Protein AF-A0A1Q3ERK2-F1 (afdb_monomer_lite)

Radius of gyration: 31.8 Å; chains: 1; bounding box: 51×89×78 Å

Organism: Lentinula edodes (NCBI:txid5353)

pLDDT: mean 73.96, std 20.38, range [40.69, 96.75]

Secondary structure (DSSP, 8-state):
--STTHIIIIIIHHTEEEES--TTS-SS-GGG---HHHHHHHHHHHHHTSSEEEEPPHHHHHHHHHHHHHHHHTT-----PPPPPTT--------------------PPP-----------------------------------------------------

Structure (mmCIF, N/CA/C/O backbone):
data_AF-A0A1Q3ERK2-F1
#
_entry.id   AF-A0A1Q3ERK2-F1
#
loop_
_atom_site.group_PDB
_atom_site.id
_atom_site.type_symbol
_atom_site.label_atom_id
_atom_site.label_alt_id
_atom_site.label_comp_id
_atom_site.label_asym_id
_atom_site.label_entity_id
_atom_site.label_seq_id
_atom_site.pdbx_PDB_ins_code
_atom_site.Cartn_x
_atom_site.Cartn_y
_atom_site.Cartn_z
_atom_site.occupancy
_atom_site.B_iso_or_equiv
_atom_site.auth_seq_id
_atom_site.auth_comp_id
_atom_site.auth_asym_id
_atom_site.auth_atom_id
_atom_site.pdbx_PDB_model_num
ATOM 1 N N . MET A 1 1 ? 2.366 10.701 -3.097 1.00 80.00 1 MET A N 1
ATOM 2 C CA . MET A 1 1 ? 2.016 9.745 -2.020 1.00 80.00 1 MET A CA 1
ATOM 3 C C . MET A 1 1 ? 3.263 9.415 -1.205 1.00 80.00 1 MET A C 1
ATOM 5 O O . MET A 1 1 ? 4.352 9.482 -1.758 1.00 80.00 1 MET A O 1
ATOM 9 N N . ASN A 1 2 ? 3.150 9.122 0.095 1.00 86.69 2 ASN A N 1
ATOM 10 C CA . ASN A 1 2 ? 4.306 8.712 0.907 1.00 86.69 2 ASN A CA 1
ATOM 11 C C . ASN A 1 2 ? 4.436 7.184 0.876 1.00 86.69 2 ASN A C 1
ATOM 13 O O . ASN A 1 2 ? 3.945 6.521 1.785 1.00 86.69 2 ASN A O 1
ATOM 17 N N . TYR A 1 3 ? 5.054 6.656 -0.183 1.00 90.31 3 TYR A N 1
ATOM 18 C CA . TYR A 1 3 ? 5.231 5.212 -0.379 1.00 90.31 3 TYR A CA 1
ATOM 19 C C . TYR A 1 3 ? 6.079 4.550 0.719 1.00 90.31 3 TYR A C 1
ATOM 21 O O . TYR A 1 3 ? 5.613 3.572 1.297 1.00 90.31 3 TYR A O 1
ATOM 29 N N . PRO A 1 4 ? 7.238 5.105 1.135 1.00 89.38 4 PRO A N 1
ATOM 30 C CA . PRO A 1 4 ? 8.066 4.436 2.140 1.00 89.38 4 PRO A CA 1
ATOM 31 C C . PRO A 1 4 ? 7.409 4.326 3.519 1.00 89.38 4 PRO A C 1
ATOM 33 O O . PRO A 1 4 ? 7.684 3.401 4.266 1.00 89.38 4 PRO A O 1
ATOM 36 N N . ASN A 1 5 ? 6.521 5.265 3.863 1.00 91.56 5 ASN A N 1
ATOM 37 C CA . ASN A 1 5 ? 5.758 5.218 5.113 1.00 91.56 5 ASN A CA 1
ATOM 38 C C . ASN A 1 5 ? 4.292 4.843 4.876 1.00 91.56 5 ASN A C 1
ATOM 40 O O . ASN A 1 5 ? 3.408 5.310 5.599 1.00 91.56 5 ASN A O 1
ATOM 44 N N . PHE A 1 6 ? 4.010 4.070 3.828 1.00 92.00 6 PHE A N 1
ATOM 45 C CA . PHE A 1 6 ? 2.646 3.720 3.462 1.00 92.00 6 PHE A CA 1
ATOM 46 C C . PHE A 1 6 ? 1.916 3.015 4.614 1.00 92.00 6 PHE A C 1
ATOM 48 O O . PHE A 1 6 ? 0.840 3.455 5.028 1.00 92.00 6 PHE A O 1
ATOM 55 N N . ARG A 1 7 ? 2.550 1.989 5.199 1.00 91.81 7 ARG A N 1
ATOM 56 C CA . ARG A 1 7 ? 1.962 1.173 6.273 1.00 91.81 7 ARG A CA 1
ATOM 57 C C . ARG A 1 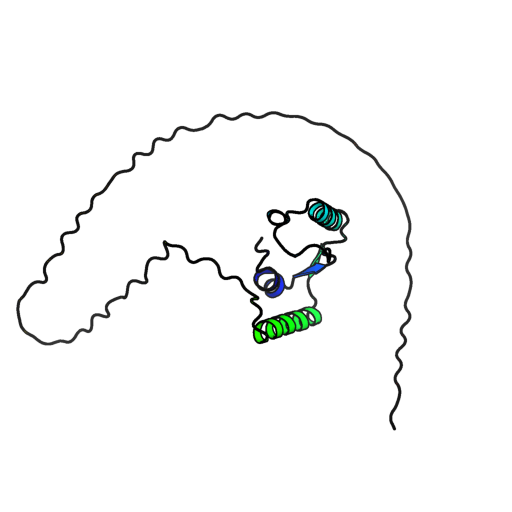7 ? 1.552 2.014 7.490 1.00 91.81 7 ARG A C 1
ATOM 59 O O . ARG A 1 7 ? 0.490 1.792 8.061 1.00 91.81 7 ARG A O 1
ATOM 66 N N . THR A 1 8 ? 2.331 3.024 7.861 1.00 91.94 8 THR A N 1
ATOM 67 C CA . THR A 1 8 ? 2.074 3.832 9.067 1.00 91.94 8 THR A CA 1
ATOM 68 C C . THR A 1 8 ? 1.240 5.072 8.792 1.00 91.94 8 THR A C 1
ATOM 70 O O . THR A 1 8 ? 0.262 5.336 9.487 1.00 91.94 8 THR A O 1
ATOM 73 N N . LYS A 1 9 ? 1.572 5.847 7.755 1.00 91.94 9 LYS A N 1
ATOM 74 C CA . LYS A 1 9 ? 0.892 7.126 7.496 1.00 91.94 9 LYS A CA 1
ATOM 75 C C . LYS A 1 9 ? -0.403 6.986 6.720 1.00 91.94 9 LYS A C 1
ATOM 77 O O . LYS A 1 9 ? -1.199 7.927 6.738 1.00 91.94 9 LYS A O 1
ATOM 82 N N . ILE A 1 10 ? -0.596 5.862 6.034 1.00 93.12 10 ILE A N 1
ATOM 83 C CA . ILE A 1 10 ? -1.768 5.626 5.195 1.00 93.12 10 ILE A CA 1
ATOM 84 C C . ILE A 1 10 ? -2.562 4.440 5.737 1.00 93.12 10 ILE A C 1
ATOM 86 O O . ILE A 1 10 ? -3.676 4.654 6.212 1.00 93.12 10 ILE A O 1
ATOM 90 N N . SER A 1 11 ? -1.989 3.234 5.778 1.00 94.06 11 SER A N 1
ATOM 91 C CA . SER A 1 11 ? -2.735 2.047 6.217 1.00 94.06 11 SER A CA 1
ATOM 92 C C . SER A 1 11 ? -3.168 2.112 7.675 1.00 94.06 11 SER A C 1
ATOM 94 O O . SER A 1 11 ? -4.351 1.946 7.946 1.00 94.06 11 SER A O 1
ATOM 96 N N . ALA A 1 12 ? -2.273 2.427 8.616 1.00 93.25 12 ALA A N 1
ATOM 97 C CA . ALA A 1 12 ? -2.653 2.502 10.028 1.00 93.25 12 ALA A CA 1
ATOM 98 C C . ALA A 1 12 ? -3.647 3.645 10.302 1.00 93.25 12 ALA A C 1
ATOM 100 O O . ALA A 1 12 ? -4.590 3.489 11.073 1.00 93.25 12 ALA A O 1
ATOM 101 N N . LYS A 1 13 ? -3.468 4.796 9.640 1.00 93.81 13 LYS A N 1
ATOM 102 C CA . LYS A 1 13 ? -4.306 5.980 9.869 1.00 93.81 13 LYS A CA 1
ATOM 103 C C . LYS A 1 13 ? -5.712 5.840 9.285 1.00 93.81 13 LYS A C 1
ATOM 105 O O . LYS A 1 13 ? -6.681 6.202 9.947 1.00 93.81 13 LYS A O 1
ATOM 110 N N . TYR A 1 14 ? -5.815 5.366 8.047 1.00 94.81 14 TYR A N 1
ATOM 111 C CA . TYR A 1 14 ? -7.083 5.308 7.314 1.00 94.81 14 TYR A CA 1
ATOM 112 C C . TYR A 1 14 ? -7.684 3.905 7.262 1.00 94.81 14 TYR A C 1
ATOM 114 O O . TYR A 1 14 ? -8.783 3.748 6.745 1.00 94.81 14 TYR A O 1
ATOM 122 N N . LYS A 1 15 ? -6.998 2.899 7.821 1.00 95.75 15 LYS A N 1
ATOM 123 C CA . LYS A 1 15 ? -7.415 1.490 7.804 1.00 95.75 15 LYS A CA 1
ATOM 124 C C . LYS A 1 15 ? -7.632 0.990 6.379 1.00 95.75 15 LYS A C 1
ATOM 126 O O . LYS A 1 15 ? -8.625 0.336 6.093 1.00 95.75 15 LYS A O 1
ATOM 131 N N . VAL A 1 16 ? -6.715 1.334 5.479 1.00 95.25 16 VAL A N 1
ATOM 132 C CA . VAL A 1 16 ? -6.770 0.942 4.063 1.00 95.25 16 VAL A CA 1
ATOM 133 C C . VAL A 1 16 ? -5.581 0.071 3.690 1.00 95.25 16 VAL A C 1
ATOM 135 O O . VAL A 1 16 ? -4.454 0.297 4.142 1.00 95.25 16 VAL A O 1
ATOM 138 N N . LYS A 1 17 ? -5.822 -0.911 2.829 1.00 94.38 17 LYS A N 1
ATOM 139 C CA . LYS A 1 17 ? -4.807 -1.757 2.204 1.00 94.38 17 LYS A CA 1
ATOM 140 C C . LYS A 1 17 ? -4.976 -1.739 0.692 1.00 94.38 17 LYS A C 1
ATOM 142 O O . LYS A 1 17 ? -6.046 -1.408 0.187 1.00 94.38 17 LYS A O 1
ATOM 147 N N . ILE A 1 18 ? -3.907 -2.100 -0.003 1.00 94.94 18 ILE A N 1
ATOM 148 C CA . ILE A 1 18 ? -3.972 -2.414 -1.424 1.00 94.94 18 ILE A CA 1
ATOM 149 C C . ILE A 1 18 ? -4.078 -3.932 -1.524 1.00 94.94 18 ILE A C 1
ATOM 151 O O . ILE A 1 18 ? -3.241 -4.639 -0.962 1.00 94.94 18 ILE A O 1
ATOM 155 N N . ILE A 1 19 ? -5.131 -4.416 -2.169 1.00 94.75 19 ILE A N 1
ATOM 156 C CA . ILE A 1 19 ? -5.317 -5.832 -2.493 1.00 94.75 19 ILE A CA 1
ATOM 157 C C . ILE A 1 19 ? -4.815 -6.048 -3.919 1.00 94.75 19 ILE A C 1
ATOM 159 O O . ILE A 1 19 ? -4.915 -5.132 -4.729 1.00 94.75 19 ILE A O 1
ATOM 163 N N . GLY A 1 20 ? -4.234 -7.220 -4.192 1.00 94.25 20 GLY A N 1
ATOM 164 C CA . GLY A 1 20 ? -3.773 -7.606 -5.531 1.00 94.25 20 GLY A CA 1
ATOM 165 C C . GLY A 1 20 ? -2.577 -6.808 -6.050 1.00 94.25 20 GLY A C 1
ATOM 166 O O . GLY A 1 20 ? -2.377 -6.687 -7.254 1.00 94.25 20 GLY A O 1
ATOM 167 N N . TRP A 1 21 ? -1.764 -6.259 -5.144 1.00 93.25 21 TRP A N 1
ATOM 168 C CA . TRP A 1 21 ? -0.479 -5.685 -5.528 1.00 93.25 21 TRP A CA 1
ATOM 169 C C . TRP A 1 21 ? 0.471 -6.797 -6.021 1.00 93.25 21 TRP A C 1
ATOM 171 O O . TRP A 1 21 ? 0.602 -7.807 -5.322 1.00 93.25 21 TRP A O 1
ATOM 181 N N . PRO A 1 22 ? 1.154 -6.636 -7.172 1.00 93.31 22 PRO A N 1
ATOM 182 C CA . PRO A 1 22 ? 2.060 -7.655 -7.703 1.00 93.31 22 PRO A CA 1
ATOM 183 C C . PRO A 1 22 ? 3.189 -8.006 -6.724 1.00 93.31 22 PRO A C 1
ATOM 185 O O . PRO A 1 22 ? 3.860 -7.119 -6.198 1.00 93.31 22 PRO A O 1
ATOM 188 N N . ILE A 1 23 ? 3.436 -9.300 -6.507 1.00 90.50 23 ILE A N 1
ATOM 189 C CA . ILE A 1 23 ? 4.418 -9.792 -5.521 1.00 90.50 23 ILE A CA 1
ATOM 190 C C . ILE A 1 23 ? 5.855 -9.418 -5.928 1.00 90.50 23 ILE A C 1
ATOM 192 O O . ILE A 1 23 ? 6.688 -9.105 -5.077 1.00 90.50 23 ILE A O 1
ATOM 196 N N . ASP A 1 24 ? 6.126 -9.373 -7.234 1.00 89.75 24 ASP A N 1
ATOM 197 C CA . ASP A 1 24 ? 7.457 -9.096 -7.795 1.00 89.75 24 ASP A CA 1
ATOM 198 C C . ASP A 1 24 ? 7.847 -7.608 -7.771 1.00 89.75 24 ASP A C 1
ATOM 200 O O . ASP A 1 24 ? 8.995 -7.238 -8.082 1.00 89.75 24 ASP A O 1
ATOM 204 N N . VAL A 1 25 ? 6.891 -6.741 -7.416 1.00 90.38 25 VAL A N 1
ATOM 205 C CA . VAL A 1 25 ? 7.042 -5.287 -7.418 1.00 90.38 25 VAL A CA 1
ATOM 206 C C . VAL A 1 25 ? 7.027 -4.775 -5.980 1.00 90.38 25 VAL A C 1
ATOM 208 O O . VAL A 1 25 ? 6.005 -4.867 -5.299 1.00 90.38 25 VAL A O 1
ATOM 211 N N . PRO A 1 26 ? 8.126 -4.184 -5.482 1.00 90.94 26 PRO A N 1
ATOM 212 C CA . PRO A 1 26 ? 8.119 -3.596 -4.153 1.00 90.94 26 PRO A CA 1
ATOM 213 C C . PRO A 1 26 ? 7.135 -2.420 -4.100 1.00 90.94 26 PRO A C 1
ATOM 215 O O . PRO A 1 26 ? 6.957 -1.696 -5.080 1.00 90.94 26 PRO A O 1
ATOM 218 N N . LEU A 1 27 ? 6.511 -2.196 -2.941 1.00 90.31 27 LEU A N 1
ATOM 219 C CA . LEU A 1 27 ? 5.587 -1.078 -2.737 1.00 90.31 27 LEU A CA 1
ATOM 220 C C . LEU A 1 27 ? 6.357 0.249 -2.610 1.00 90.31 27 LEU A C 1
ATOM 222 O O . LEU A 1 27 ? 6.557 0.787 -1.520 1.00 90.31 27 LEU A O 1
ATOM 226 N N . VAL A 1 28 ? 6.821 0.759 -3.746 1.00 91.56 28 VAL A N 1
ATOM 227 C CA . VAL A 1 28 ? 7.591 2.000 -3.881 1.00 91.56 28 VAL A CA 1
ATOM 228 C C . VAL A 1 28 ? 6.893 2.962 -4.836 1.00 91.56 28 VAL A C 1
ATOM 230 O O . VAL A 1 28 ? 5.862 2.648 -5.428 1.00 91.56 28 VAL A O 1
ATOM 233 N N . SER A 1 29 ? 7.434 4.174 -4.961 1.00 90.38 29 SER A N 1
ATOM 234 C CA . SER A 1 29 ? 6.946 5.114 -5.965 1.00 90.38 29 SER A CA 1
ATOM 235 C C . SER A 1 29 ? 7.143 4.519 -7.360 1.00 90.38 29 SER A C 1
ATOM 237 O O . SER A 1 29 ? 8.248 4.052 -7.629 1.00 90.38 29 SER A O 1
ATOM 239 N N . PRO A 1 30 ? 6.162 4.607 -8.278 1.00 89.50 30 PRO A N 1
ATOM 240 C CA . PRO A 1 30 ? 6.346 4.167 -9.663 1.00 89.50 30 PRO A CA 1
ATOM 241 C C . PRO A 1 30 ? 7.566 4.800 -10.342 1.00 89.50 30 PRO A C 1
ATOM 243 O O . PRO A 1 30 ? 8.219 4.170 -11.159 1.00 89.50 30 PRO A O 1
ATOM 246 N N . ARG A 1 31 ? 7.934 6.023 -9.935 1.00 90.25 31 ARG A N 1
ATOM 247 C CA . ARG A 1 31 ? 9.150 6.709 -10.397 1.00 90.25 31 ARG A CA 1
ATOM 248 C C . ARG A 1 31 ? 10.451 5.995 -10.006 1.00 90.25 31 ARG A C 1
ATOM 250 O O . ARG A 1 31 ? 11.448 6.144 -10.702 1.00 90.25 31 ARG A O 1
ATOM 257 N N . ASP A 1 32 ? 10.454 5.291 -8.879 1.00 90.75 32 ASP A N 1
ATOM 258 C CA . ASP A 1 32 ? 11.638 4.608 -8.348 1.00 90.75 32 ASP A CA 1
ATOM 259 C C . ASP A 1 32 ? 11.766 3.178 -8.913 1.00 90.75 32 ASP A C 1
ATOM 261 O O . ASP A 1 32 ? 12.770 2.507 -8.675 1.00 90.75 32 ASP A O 1
ATOM 265 N N . ILE A 1 33 ? 10.762 2.704 -9.664 1.00 91.75 33 ILE A N 1
ATOM 266 C CA . ILE A 1 33 ? 10.796 1.421 -10.370 1.00 91.75 33 ILE A CA 1
ATOM 267 C C . ILE A 1 33 ? 11.597 1.615 -11.660 1.00 91.75 33 ILE A C 1
ATOM 269 O O . ILE A 1 33 ? 11.178 2.327 -12.566 1.00 91.75 33 ILE A O 1
ATOM 273 N N . THR A 1 34 ? 12.769 0.988 -11.738 1.00 92.62 34 THR A N 1
ATOM 274 C CA . THR A 1 34 ? 13.667 1.097 -12.900 1.00 92.62 34 THR A CA 1
ATOM 275 C C . THR A 1 34 ? 13.369 0.084 -14.001 1.00 92.62 34 THR A C 1
ATOM 277 O O . THR A 1 34 ? 13.804 0.272 -15.131 1.00 92.62 34 THR A O 1
ATOM 280 N N . ASP A 1 35 ? 12.695 -1.016 -13.662 1.00 94.31 35 ASP A N 1
ATOM 281 C CA . ASP A 1 35 ? 12.374 -2.095 -14.595 1.00 94.31 35 ASP A CA 1
ATOM 282 C C . ASP A 1 35 ? 11.036 -1.792 -15.289 1.00 94.31 35 ASP A C 1
ATOM 284 O O . ASP A 1 35 ? 10.010 -1.746 -14.600 1.00 94.31 35 ASP A O 1
ATOM 288 N N . PRO A 1 36 ? 11.025 -1.571 -16.617 1.00 92.81 36 PRO A N 1
ATOM 289 C CA . PRO A 1 36 ? 9.805 -1.229 -17.342 1.00 92.81 36 PRO A CA 1
ATOM 290 C C . PRO A 1 36 ? 8.767 -2.352 -17.271 1.00 92.81 36 PRO A C 1
ATOM 292 O O . PRO A 1 36 ? 7.596 -2.078 -17.042 1.00 92.81 36 PRO A O 1
ATOM 295 N N . SER A 1 37 ? 9.199 -3.614 -17.321 1.00 94.06 37 SER A N 1
ATOM 296 C CA . SER A 1 37 ? 8.304 -4.778 -17.272 1.00 94.06 37 SER A CA 1
ATOM 297 C C . SER A 1 37 ? 7.495 -4.812 -15.973 1.00 94.06 37 SER A C 1
ATOM 299 O O . SER A 1 37 ? 6.314 -5.133 -15.963 1.00 94.06 37 SER A O 1
ATOM 301 N N . LYS A 1 38 ? 8.121 -4.426 -14.855 1.00 93.69 38 LYS A N 1
ATOM 302 C CA . LYS A 1 38 ? 7.451 -4.327 -13.550 1.00 93.69 38 LYS A CA 1
ATOM 303 C C . LYS A 1 38 ? 6.450 -3.184 -13.492 1.00 93.69 38 LYS A C 1
ATOM 305 O O . LYS A 1 38 ? 5.459 -3.279 -12.768 1.00 93.69 38 LYS A O 1
ATOM 310 N N . LEU A 1 39 ? 6.740 -2.095 -14.197 1.00 94.06 39 LEU A N 1
ATOM 311 C CA . LEU A 1 39 ? 5.852 -0.946 -14.286 1.00 94.06 39 LEU A CA 1
ATOM 312 C C . LEU A 1 39 ? 4.611 -1.302 -15.106 1.00 94.06 39 LEU A C 1
ATOM 314 O O . LEU A 1 39 ? 3.512 -0.992 -14.655 1.00 94.06 39 LEU A O 1
ATOM 318 N N . ASP A 1 40 ? 4.782 -2.023 -16.214 1.00 94.62 40 ASP A N 1
ATOM 319 C CA . ASP A 1 40 ? 3.682 -2.522 -17.044 1.00 94.62 40 ASP A CA 1
ATOM 320 C C . ASP A 1 40 ? 2.801 -3.499 -16.257 1.00 94.62 40 ASP A C 1
ATOM 322 O O . ASP A 1 40 ? 1.602 -3.270 -16.135 1.00 94.62 40 ASP A O 1
ATOM 326 N N . THR A 1 41 ? 3.382 -4.497 -15.577 1.00 94.94 41 THR A N 1
ATOM 327 C CA . THR A 1 41 ? 2.612 -5.412 -14.712 1.00 94.94 41 THR A CA 1
ATOM 328 C C . THR A 1 41 ? 1.840 -4.666 -13.626 1.00 94.94 41 THR A C 1
ATOM 330 O O . THR A 1 41 ? 0.698 -5.005 -13.310 1.00 94.94 41 THR A O 1
ATOM 333 N N . LEU A 1 42 ? 2.456 -3.647 -13.019 1.00 94.44 42 LEU A N 1
ATOM 334 C CA . LEU A 1 42 ? 1.783 -2.827 -12.022 1.00 94.44 42 LEU A CA 1
ATOM 335 C C . LEU A 1 42 ? 0.629 -2.040 -12.651 1.00 94.44 42 LEU A C 1
ATOM 337 O O . LEU A 1 42 ? -0.457 -1.994 -12.075 1.00 94.44 42 LEU A O 1
ATOM 341 N N . TYR A 1 43 ? 0.856 -1.431 -13.812 1.00 94.44 43 TYR A N 1
ATOM 342 C CA . TYR A 1 43 ? -0.155 -0.689 -14.552 1.00 94.44 43 TYR A CA 1
ATOM 343 C C . TYR A 1 43 ? -1.338 -1.584 -14.928 1.00 94.44 43 TYR A C 1
ATOM 345 O O . TYR A 1 43 ? -2.476 -1.239 -14.612 1.00 94.44 43 TYR A O 1
ATOM 353 N N . ASP A 1 44 ? -1.075 -2.756 -15.497 1.00 95.38 44 ASP A N 1
ATOM 354 C CA . ASP A 1 44 ? -2.089 -3.730 -15.891 1.00 95.38 44 ASP A CA 1
ATOM 355 C C . ASP A 1 44 ? -2.884 -4.233 -14.687 1.00 95.38 44 ASP A C 1
ATOM 357 O O . ASP A 1 44 ? -4.108 -4.365 -14.762 1.00 95.38 44 ASP A O 1
ATOM 361 N N . ALA A 1 45 ? -2.235 -4.439 -13.537 1.00 95.19 45 ALA A N 1
ATOM 362 C CA . ALA A 1 45 ? -2.925 -4.810 -12.307 1.00 95.19 45 ALA A CA 1
ATOM 363 C C . ALA A 1 45 ? -3.929 -3.727 -11.874 1.00 95.19 45 ALA A C 1
ATOM 365 O O . ALA A 1 45 ? -5.070 -4.044 -11.543 1.00 95.19 45 ALA A O 1
ATOM 366 N N . TRP A 1 46 ? -3.550 -2.446 -11.925 1.00 95.00 46 TRP A N 1
ATOM 367 C CA . TRP A 1 46 ? -4.473 -1.343 -11.626 1.00 95.00 46 TRP A CA 1
ATOM 368 C C . TRP A 1 46 ? -5.549 -1.170 -12.700 1.00 95.00 46 TRP A C 1
ATOM 370 O O . TRP A 1 46 ? -6.700 -0.884 -12.375 1.00 95.00 46 TRP A O 1
ATOM 380 N N . ARG A 1 47 ? -5.196 -1.345 -13.977 1.00 96.75 47 ARG A N 1
ATOM 381 C CA . ARG A 1 47 ? -6.103 -1.149 -15.112 1.00 96.75 47 ARG A CA 1
ATOM 382 C C . ARG A 1 47 ? -7.177 -2.229 -15.191 1.00 96.75 47 ARG A C 1
ATOM 384 O O . ARG A 1 47 ? -8.324 -1.900 -15.491 1.00 96.75 47 ARG A O 1
ATOM 391 N N . SER A 1 48 ? -6.801 -3.477 -14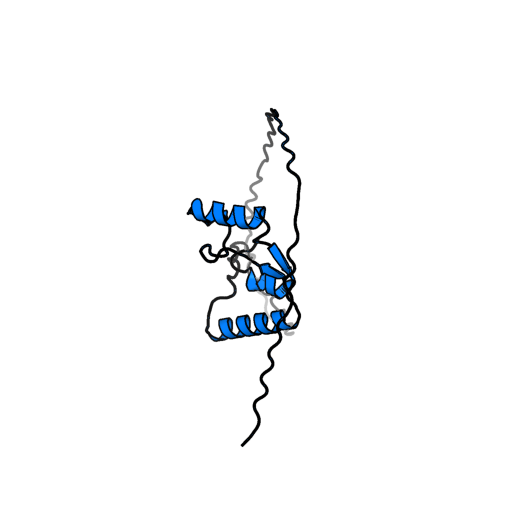.917 1.00 96.25 48 SER A N 1
ATOM 392 C CA . SER A 1 48 ? -7.697 -4.639 -14.856 1.00 96.25 48 SER A CA 1
ATOM 393 C C . SER A 1 48 ? -8.558 -4.673 -13.593 1.00 96.25 48 SER A C 1
ATOM 395 O O . SER A 1 48 ? -9.507 -5.445 -13.526 1.00 96.25 48 SER A O 1
ATOM 397 N N . GLY A 1 49 ? -8.233 -3.861 -12.581 1.00 95.12 49 GLY A N 1
ATOM 398 C CA . GLY A 1 49 ? -8.887 -3.907 -11.273 1.00 95.12 49 GLY A CA 1
ATOM 399 C C . GLY A 1 49 ? -8.396 -5.044 -10.373 1.00 95.12 49 GLY A C 1
ATOM 400 O O . GLY A 1 49 ? -8.904 -5.193 -9.265 1.00 95.12 49 GLY A O 1
ATOM 401 N N . SER A 1 50 ? -7.382 -5.805 -10.801 1.00 94.94 50 SER A N 1
ATOM 402 C CA . SER A 1 50 ? -6.715 -6.801 -9.954 1.00 94.94 50 SER A CA 1
ATOM 403 C C . SER A 1 50 ? -6.097 -6.143 -8.719 1.00 94.94 50 SER A C 1
ATOM 405 O O . SER A 1 50 ? -6.221 -6.661 -7.612 1.00 94.94 50 SER A O 1
ATOM 407 N N . ALA A 1 51 ? -5.482 -4.968 -8.898 1.00 96.00 51 ALA A N 1
ATOM 408 C CA . ALA A 1 51 ? -4.994 -4.120 -7.822 1.00 96.00 51 ALA A CA 1
ATOM 409 C C . ALA A 1 51 ? -6.019 -3.033 -7.482 1.00 96.00 51 ALA A C 1
ATOM 411 O O . ALA A 1 51 ? -6.383 -2.217 -8.330 1.00 96.00 51 ALA A O 1
ATOM 412 N N . TYR A 1 52 ? -6.457 -2.983 -6.225 1.00 95.19 52 TYR A N 1
ATOM 413 C CA . TYR A 1 52 ? -7.428 -1.987 -5.776 1.00 95.19 52 TYR A CA 1
ATOM 414 C C . TYR A 1 52 ? -7.277 -1.630 -4.298 1.00 95.19 52 TYR A C 1
ATOM 416 O O . TYR A 1 52 ? -6.684 -2.349 -3.489 1.00 95.19 52 TYR A O 1
ATOM 424 N N . TRP A 1 53 ? -7.833 -0.475 -3.938 1.00 94.94 53 TRP A N 1
ATOM 425 C CA . TRP A 1 53 ? -7.904 -0.017 -2.556 1.00 94.94 53 TRP A CA 1
ATOM 426 C C . TRP A 1 53 ? -9.080 -0.664 -1.844 1.00 94.94 53 TRP A C 1
ATOM 428 O O . TRP A 1 53 ? -10.213 -0.583 -2.309 1.00 94.94 53 TRP A O 1
ATOM 438 N N . SER A 1 54 ? -8.819 -1.240 -0.676 1.00 95.94 54 SER A N 1
ATOM 439 C CA . SER A 1 54 ? -9.856 -1.806 0.178 1.00 95.94 54 SER A CA 1
ATOM 440 C C . SER A 1 54 ? -9.681 -1.358 1.622 1.00 95.94 54 SER A C 1
ATOM 442 O O . SER A 1 54 ? -8.563 -1.172 2.117 1.00 95.94 54 SER A O 1
ATOM 444 N N . THR A 1 55 ? -10.798 -1.161 2.309 1.00 96.25 55 THR A N 1
ATOM 445 C CA . THR A 1 55 ? -10.813 -0.892 3.745 1.00 96.25 55 THR A CA 1
ATOM 446 C C . THR A 1 55 ? -10.585 -2.185 4.514 1.00 96.25 55 THR A C 1
ATOM 448 O O . THR A 1 55 ? -11.198 -3.205 4.220 1.00 96.25 55 THR A O 1
ATOM 451 N N . MET A 1 56 ? -9.723 -2.138 5.522 1.00 96.12 56 MET A N 1
ATOM 452 C CA . MET A 1 56 ? -9.505 -3.245 6.445 1.00 96.12 56 MET A CA 1
ATOM 453 C C . MET A 1 56 ? -10.710 -3.402 7.372 1.00 96.12 56 MET A C 1
ATOM 455 O O . MET A 1 56 ? -11.175 -2.417 7.958 1.00 96.12 56 MET A O 1
ATOM 459 N N . ASP A 1 57 ? -11.149 -4.641 7.584 1.00 96.06 57 ASP A N 1
ATOM 460 C CA . ASP A 1 57 ? -12.087 -4.938 8.667 1.00 96.06 57 ASP A CA 1
ATOM 461 C C . ASP A 1 57 ? -11.420 -4.743 10.048 1.00 96.06 57 ASP A C 1
ATOM 463 O O . ASP A 1 57 ? -10.196 -4.681 10.189 1.00 96.06 57 ASP A O 1
ATOM 467 N N . LYS A 1 58 ? -12.222 -4.644 11.113 1.00 95.94 58 LYS A N 1
ATOM 468 C CA . LYS A 1 58 ? -11.756 -4.542 12.500 1.00 95.94 58 LYS A CA 1
ATOM 469 C C . LYS A 1 58 ? -10.808 -5.679 12.877 1.00 95.94 58 LYS A C 1
ATOM 471 O O . LYS A 1 58 ? -9.841 -5.421 13.597 1.00 95.94 58 LYS A O 1
ATOM 476 N N . GLN A 1 59 ? -11.077 -6.914 12.446 1.00 95.75 59 GLN A N 1
ATOM 477 C CA . GLN A 1 59 ? -10.207 -8.050 12.757 1.00 95.75 59 GLN A CA 1
ATOM 478 C C . GLN A 1 59 ? -8.868 -7.946 12.022 1.00 95.75 59 GLN A C 1
ATOM 480 O O . GLN A 1 59 ? -7.806 -8.075 12.635 1.00 95.75 59 GLN A O 1
ATOM 485 N N . GLU A 1 60 ? -8.915 -7.631 10.730 1.00 94.88 60 GLU A N 1
ATOM 486 C CA . GLU A 1 60 ? -7.724 -7.437 9.903 1.00 94.88 60 GLU A CA 1
ATOM 487 C C . GLU A 1 60 ? -6.860 -6.289 10.417 1.00 94.88 60 GLU A C 1
ATOM 489 O O . GLU A 1 60 ? -5.643 -6.418 10.521 1.00 94.88 60 GLU A O 1
ATOM 494 N N . TYR A 1 61 ? -7.490 -5.184 10.814 1.00 96.06 61 TYR A N 1
ATOM 495 C CA . TYR A 1 61 ? -6.799 -4.034 11.372 1.00 96.06 61 TYR A CA 1
ATOM 496 C C . TYR A 1 61 ? -6.075 -4.383 12.678 1.00 96.06 61 TYR A C 1
ATOM 498 O O . TYR A 1 61 ? -4.935 -3.970 12.874 1.00 96.06 61 TYR A O 1
ATOM 506 N N . LYS A 1 62 ? -6.691 -5.179 13.565 1.00 96.31 62 LYS A N 1
ATOM 507 C CA . LYS A 1 62 ? -6.020 -5.647 14.791 1.00 96.31 62 LYS A CA 1
ATOM 508 C C . LYS A 1 62 ? -4.770 -6.465 14.466 1.00 96.31 62 LYS A C 1
ATOM 510 O O . LYS A 1 62 ? -3.719 -6.193 15.039 1.00 96.31 62 LYS A O 1
ATOM 515 N N . ARG A 1 63 ? -4.870 -7.411 13.526 1.00 95.81 63 ARG A N 1
ATOM 516 C CA . ARG A 1 63 ? -3.721 -8.209 13.062 1.00 95.81 63 ARG A CA 1
ATOM 517 C C . ARG A 1 63 ? -2.643 -7.323 12.438 1.00 95.81 63 ARG A C 1
ATOM 519 O O . ARG A 1 63 ? -1.465 -7.492 12.722 1.00 95.81 63 ARG A O 1
ATOM 526 N N . PHE A 1 64 ? -3.045 -6.333 11.644 1.00 94.81 64 PHE A N 1
ATOM 527 C CA . PHE A 1 64 ? -2.131 -5.384 11.017 1.00 94.81 64 PHE A CA 1
ATOM 528 C C . PHE A 1 64 ? -1.351 -4.550 12.043 1.00 94.81 64 PHE A C 1
ATOM 530 O O . PHE A 1 64 ? -0.139 -4.399 11.907 1.00 94.81 64 PHE A O 1
ATOM 537 N N . ILE A 1 65 ? -2.017 -4.040 13.084 1.00 94.81 65 ILE A N 1
ATOM 538 C CA . ILE A 1 65 ? -1.349 -3.298 14.162 1.00 94.81 65 ILE A CA 1
ATOM 539 C C . ILE A 1 65 ? -0.414 -4.207 14.961 1.00 94.81 65 ILE A C 1
ATOM 541 O O . ILE A 1 65 ? 0.725 -3.821 15.194 1.00 94.81 65 ILE A O 1
ATOM 545 N N . GLN A 1 66 ? -0.840 -5.429 15.296 1.00 95.25 66 GLN A N 1
ATOM 546 C CA . GLN A 1 66 ? 0.037 -6.408 15.948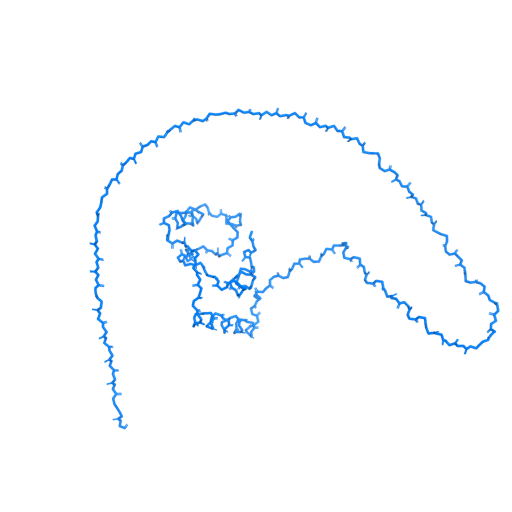 1.00 95.25 66 GLN A CA 1
ATOM 547 C C . GLN A 1 66 ? 1.284 -6.697 15.107 1.00 95.25 66 GLN A C 1
ATOM 549 O O . GLN A 1 66 ? 2.387 -6.734 15.643 1.00 95.25 66 GLN A O 1
ATOM 554 N N . GLN A 1 67 ? 1.136 -6.832 13.786 1.00 93.50 67 GLN A N 1
ATOM 555 C CA . GLN A 1 67 ? 2.278 -7.007 12.893 1.00 93.50 67 GLN A CA 1
ATOM 556 C C . GLN A 1 67 ? 3.207 -5.790 12.912 1.00 93.50 67 GLN A C 1
ATOM 558 O O . GLN A 1 67 ? 4.419 -5.959 12.952 1.00 93.50 67 GLN A O 1
ATOM 563 N N . LEU A 1 68 ? 2.666 -4.568 12.909 1.00 93.06 68 LEU A N 1
ATOM 564 C CA . LEU A 1 68 ? 3.489 -3.364 13.040 1.00 93.06 68 LEU A CA 1
ATOM 565 C C . LEU A 1 68 ? 4.225 -3.313 14.383 1.00 93.06 68 LEU A C 1
ATOM 567 O O . LEU A 1 68 ? 5.394 -2.942 14.419 1.00 93.06 68 LEU A O 1
ATOM 571 N N . ASP A 1 69 ? 3.581 -3.702 15.478 1.00 93.00 69 ASP A N 1
ATOM 572 C CA . ASP A 1 69 ? 4.228 -3.738 16.789 1.00 93.00 69 ASP A CA 1
ATOM 573 C C . ASP A 1 69 ? 5.331 -4.805 16.844 1.00 93.00 69 ASP A C 1
ATOM 575 O O . ASP A 1 69 ? 6.417 -4.535 17.361 1.00 93.00 69 ASP A O 1
ATOM 579 N N . ASN A 1 70 ? 5.106 -5.973 16.236 1.00 92.69 70 ASN A N 1
ATOM 580 C CA . ASN A 1 70 ? 6.110 -7.030 16.096 1.00 92.69 70 ASN A CA 1
ATOM 581 C C . ASN A 1 70 ? 7.298 -6.577 15.240 1.00 92.69 70 ASN A C 1
ATOM 583 O O . ASN A 1 70 ? 8.445 -6.751 15.646 1.00 92.69 70 ASN A O 1
ATOM 587 N N . ASP A 1 71 ? 7.040 -5.940 14.094 1.00 89.81 71 ASP A N 1
ATOM 588 C CA . ASP A 1 71 ? 8.081 -5.391 13.218 1.00 89.81 71 ASP A CA 1
ATOM 589 C C . ASP A 1 71 ? 8.917 -4.342 13.981 1.00 89.81 71 ASP A C 1
ATOM 591 O O . ASP A 1 71 ? 10.143 -4.293 13.862 1.00 89.81 71 ASP A O 1
ATOM 595 N N . LYS A 1 72 ? 8.270 -3.540 14.837 1.00 89.69 72 LYS A N 1
ATOM 596 C CA . LYS A 1 72 ? 8.928 -2.517 15.658 1.00 89.69 72 LYS A CA 1
ATOM 597 C C . LYS A 1 72 ? 9.773 -3.151 16.757 1.00 89.69 72 LYS A C 1
ATOM 599 O O . LYS A 1 72 ? 10.882 -2.686 17.011 1.00 89.69 72 LYS A O 1
ATOM 604 N N . ALA A 1 73 ? 9.259 -4.199 17.398 1.00 89.69 73 ALA A N 1
ATOM 605 C CA . ALA A 1 73 ? 9.972 -4.965 18.414 1.00 89.69 73 ALA A CA 1
ATOM 606 C C . ALA A 1 73 ? 11.181 -5.711 17.826 1.00 89.69 73 ALA A C 1
ATOM 608 O O . ALA A 1 73 ? 12.227 -5.772 18.465 1.00 89.69 73 ALA A O 1
ATOM 609 N N . ALA A 1 74 ? 11.072 -6.193 16.585 1.00 89.38 74 ALA A N 1
ATOM 610 C CA . ALA A 1 74 ? 12.173 -6.776 15.822 1.00 89.38 74 ALA A CA 1
ATOM 611 C C . ALA A 1 74 ? 13.218 -5.737 15.364 1.00 89.38 74 ALA A C 1
ATOM 613 O O . ALA A 1 74 ? 14.264 -6.105 14.832 1.00 89.38 74 ALA A O 1
ATOM 614 N N . GLY A 1 75 ? 12.952 -4.441 15.560 1.00 80.19 75 GLY A N 1
ATOM 615 C CA . GLY A 1 75 ? 13.841 -3.354 15.157 1.00 80.19 75 GLY A CA 1
ATOM 616 C C . GLY A 1 75 ? 13.786 -3.022 13.665 1.00 80.19 75 GLY A C 1
ATOM 617 O O . GLY A 1 75 ? 14.653 -2.295 13.178 1.00 80.19 75 GLY A O 1
ATOM 618 N N . LEU A 1 76 ? 12.784 -3.514 12.926 1.00 81.62 76 LEU A N 1
ATOM 619 C CA . LEU A 1 76 ? 12.579 -3.119 11.536 1.00 81.62 76 LEU A CA 1
ATOM 620 C C . LEU A 1 76 ? 12.166 -1.648 11.486 1.00 81.62 76 LEU A C 1
ATOM 622 O O . LEU A 1 76 ? 11.287 -1.188 12.220 1.00 81.62 76 LEU A O 1
ATOM 626 N N . GLN A 1 77 ? 12.806 -0.883 10.604 1.00 76.81 77 GLN A N 1
ATOM 627 C CA . GLN A 1 77 ? 12.489 0.528 10.447 1.00 76.81 77 GLN A CA 1
ATOM 628 C C . GLN A 1 77 ? 11.157 0.693 9.706 1.00 76.81 77 GLN A C 1
ATOM 630 O O . GLN A 1 77 ? 11.099 0.662 8.481 1.00 76.81 77 GLN A O 1
ATOM 635 N N . ILE A 1 78 ? 10.080 0.891 10.466 1.00 79.94 78 ILE A N 1
ATOM 636 C CA . ILE A 1 78 ? 8.720 1.050 9.927 1.00 79.94 78 ILE A CA 1
ATOM 637 C C . ILE A 1 78 ? 8.474 2.470 9.400 1.00 79.94 78 ILE A C 1
ATOM 639 O O . ILE A 1 78 ? 7.693 2.681 8.472 1.00 79.94 78 ILE A O 1
ATOM 643 N N . GLU A 1 79 ? 9.134 3.463 10.000 1.00 84.75 79 GLU A N 1
ATOM 644 C CA . GLU A 1 79 ? 8.998 4.862 9.610 1.00 84.75 79 GLU A CA 1
ATOM 645 C C . GLU A 1 79 ? 10.344 5.468 9.221 1.00 84.75 79 GLU A C 1
ATOM 647 O O . GLU A 1 79 ? 11.308 5.482 9.991 1.00 84.75 79 GLU A O 1
ATOM 652 N N . ILE A 1 80 ? 10.386 6.028 8.017 1.00 86.75 80 ILE A N 1
ATOM 653 C CA . ILE A 1 80 ? 11.459 6.891 7.548 1.00 86.75 80 ILE A CA 1
ATOM 654 C C . ILE A 1 80 ? 11.115 8.330 7.960 1.00 86.75 80 ILE A C 1
ATOM 656 O O . ILE A 1 80 ? 10.184 8.930 7.394 1.00 86.75 80 ILE A O 1
ATOM 660 N N . PRO A 1 81 ? 11.838 8.912 8.939 1.00 85.50 81 PRO A N 1
ATOM 661 C CA . PRO A 1 81 ? 11.611 10.285 9.356 1.00 85.50 81 PRO A CA 1
ATOM 662 C C . PRO A 1 81 ? 11.935 11.251 8.213 1.00 85.50 81 PRO A C 1
ATOM 664 O O . PRO A 1 81 ? 12.809 11.014 7.379 1.00 85.50 81 PRO A O 1
ATOM 667 N N . ARG A 1 82 ? 11.228 12.384 8.173 1.00 83.81 82 ARG A N 1
ATOM 668 C CA . ARG A 1 82 ? 11.549 13.444 7.210 1.00 83.81 82 ARG A CA 1
ATOM 669 C C . ARG A 1 82 ? 12.901 14.054 7.567 1.00 83.81 82 ARG A C 1
ATOM 671 O O . ARG A 1 82 ? 13.159 14.333 8.735 1.00 83.81 82 ARG A O 1
ATOM 678 N N . LYS A 1 83 ? 13.723 14.323 6.549 1.00 86.38 83 LYS A N 1
ATOM 679 C CA . LYS A 1 83 ? 14.979 15.059 6.714 1.00 86.38 83 LYS A CA 1
ATOM 680 C C . LYS A 1 83 ? 14.702 16.414 7.374 1.00 86.38 83 LYS A C 1
ATOM 682 O O . LYS A 1 83 ? 13.821 17.153 6.926 1.00 86.38 83 LYS A O 1
ATOM 687 N N . GLY A 1 84 ? 15.451 16.717 8.434 1.00 87.00 84 GLY A N 1
ATOM 688 C CA . GLY A 1 84 ? 15.423 18.026 9.079 1.00 87.00 84 GLY A CA 1
ATOM 689 C C . GLY A 1 84 ? 15.811 19.109 8.077 1.00 87.00 84 GLY A C 1
ATOM 690 O O . GLY A 1 84 ? 16.728 18.921 7.274 1.00 87.00 84 GLY A O 1
ATOM 691 N N . ARG A 1 85 ? 15.082 20.223 8.081 1.00 84.38 85 ARG A N 1
ATOM 692 C CA . ARG A 1 85 ? 15.394 21.343 7.197 1.00 84.38 85 ARG A CA 1
ATOM 693 C C . ARG A 1 85 ? 16.485 22.209 7.825 1.00 84.38 85 ARG A C 1
ATOM 695 O O . ARG A 1 85 ? 16.517 22.364 9.041 1.00 84.38 85 ARG A O 1
ATOM 702 N N . SER A 1 86 ? 17.370 22.772 7.006 1.00 82.62 86 SER A N 1
ATOM 703 C CA . SER A 1 86 ? 18.459 23.646 7.473 1.00 82.62 86 SER A CA 1
ATOM 704 C C . SER A 1 86 ? 17.962 24.967 8.066 1.00 82.62 86 SER A C 1
ATOM 706 O O . SER A 1 86 ? 18.697 25.629 8.787 1.00 82.62 86 SER A O 1
ATOM 708 N N . ASP A 1 87 ? 16.724 25.346 7.760 1.00 84.38 87 ASP A N 1
ATOM 709 C CA . ASP A 1 87 ? 16.032 26.533 8.255 1.00 84.38 87 ASP A CA 1
ATOM 710 C C . ASP A 1 87 ? 15.163 26.254 9.491 1.00 84.38 87 ASP A C 1
ATOM 712 O O . ASP A 1 87 ? 14.415 27.137 9.910 1.00 84.38 87 ASP A O 1
ATOM 716 N N . ILE A 1 88 ? 15.266 25.066 10.112 1.00 80.69 88 ILE A N 1
ATOM 717 C CA . ILE A 1 88 ? 14.804 24.867 11.492 1.00 80.69 88 ILE A CA 1
ATOM 718 C C . ILE A 1 88 ? 15.685 25.766 12.369 1.00 80.69 88 ILE A C 1
ATOM 720 O O . ILE A 1 88 ? 16.740 25.384 12.866 1.00 80.69 88 ILE A O 1
ATOM 724 N N . GLY A 1 89 ? 15.307 27.040 12.463 1.00 79.31 89 GLY A N 1
ATOM 725 C CA . GLY A 1 89 ? 15.948 27.997 13.345 1.00 79.31 89 GLY A CA 1
ATOM 726 C C . GLY A 1 89 ? 15.990 27.410 14.752 1.00 79.31 89 GLY A C 1
ATOM 727 O O . GLY A 1 89 ? 15.038 26.762 15.194 1.00 79.31 89 GLY A O 1
ATOM 728 N N . GLY A 1 90 ? 17.112 27.593 15.444 1.00 80.75 90 GLY A N 1
ATOM 729 C CA . GLY A 1 90 ? 17.249 27.114 16.814 1.00 80.75 90 GLY A CA 1
ATOM 730 C C . GLY A 1 90 ? 16.145 27.683 17.706 1.00 80.75 90 GLY A C 1
ATOM 731 O O . GLY A 1 90 ? 15.697 28.819 17.535 1.00 80.75 90 GLY A O 1
ATOM 732 N N . THR A 1 91 ? 15.706 26.904 18.690 1.00 75.44 91 THR A N 1
ATOM 733 C CA . THR A 1 91 ? 14.793 27.403 19.718 1.00 75.44 91 THR A CA 1
ATOM 734 C C . THR A 1 91 ? 15.489 28.515 20.498 1.00 75.44 91 THR A C 1
ATOM 736 O O . THR A 1 91 ? 16.457 28.255 21.215 1.00 75.44 91 THR A O 1
ATOM 739 N N . HIS A 1 92 ? 15.008 29.754 20.371 1.00 71.12 92 HIS A N 1
ATOM 740 C CA . HIS A 1 92 ? 15.464 30.863 21.204 1.00 71.12 92 HIS A CA 1
ATOM 741 C C . HIS A 1 92 ? 15.189 30.521 22.671 1.00 71.12 92 HIS A C 1
ATOM 743 O O . HIS A 1 92 ? 14.032 30.498 23.100 1.00 71.12 92 HIS A O 1
ATOM 749 N N . GLN A 1 93 ? 16.238 30.244 23.450 1.00 71.50 93 GLN A N 1
ATOM 750 C CA . GLN A 1 93 ? 16.088 30.129 24.893 1.00 71.50 93 GLN A CA 1
ATOM 751 C C . GLN A 1 93 ? 15.654 31.493 25.425 1.00 71.50 93 GLN A C 1
ATOM 753 O O . GLN A 1 93 ? 16.392 32.475 25.350 1.00 71.50 93 GLN A O 1
ATOM 758 N N . LYS A 1 94 ? 14.422 31.567 25.934 1.00 66.69 94 LYS A N 1
ATOM 759 C CA . LYS A 1 94 ? 13.974 32.729 26.693 1.00 66.69 94 LYS A CA 1
ATOM 760 C C . LYS A 1 94 ? 14.755 32.704 27.997 1.00 66.69 94 LYS A C 1
ATOM 762 O O . LYS A 1 94 ? 14.514 31.836 28.832 1.00 66.69 94 LYS A O 1
ATOM 767 N N . ALA A 1 95 ? 15.699 33.630 28.153 1.00 66.44 95 ALA A N 1
ATOM 768 C CA . ALA A 1 95 ? 16.304 33.888 29.447 1.00 66.44 95 ALA A CA 1
ATOM 769 C C . ALA A 1 95 ? 15.163 34.201 30.421 1.00 66.44 95 ALA A C 1
ATOM 771 O O . ALA A 1 95 ? 14.488 35.223 30.300 1.00 66.44 95 ALA A O 1
ATOM 772 N N . THR A 1 96 ? 14.892 33.287 31.348 1.00 60.56 96 THR A N 1
ATOM 773 C CA . THR A 1 96 ? 14.026 33.582 32.481 1.00 60.56 96 THR A CA 1
ATOM 774 C C . THR A 1 96 ? 14.747 34.653 33.280 1.00 60.56 96 THR A C 1
ATOM 776 O O . THR A 1 96 ? 15.756 34.363 33.925 1.00 60.56 96 THR A O 1
ATOM 779 N N . ALA A 1 97 ? 14.275 35.895 33.191 1.00 59.75 97 ALA A N 1
ATOM 780 C CA . ALA A 1 97 ? 14.711 36.966 34.066 1.00 59.75 97 ALA A CA 1
ATOM 781 C C . ALA A 1 97 ? 14.371 36.550 35.503 1.00 59.75 97 ALA A C 1
ATOM 783 O O . ALA A 1 97 ? 13.243 36.710 35.968 1.00 59.75 97 ALA A O 1
ATOM 784 N N . LYS A 1 98 ? 15.339 35.950 36.201 1.00 54.56 98 LYS A N 1
ATOM 785 C CA . LYS A 1 98 ? 15.293 35.852 37.654 1.00 54.56 98 LYS A CA 1
ATOM 786 C C . LYS A 1 98 ? 15.434 37.280 38.162 1.00 54.56 98 LYS A C 1
ATOM 788 O O . LYS A 1 98 ? 16.528 37.832 38.169 1.00 54.56 98 LYS A O 1
ATOM 793 N N . HIS A 1 99 ? 14.321 37.883 38.560 1.00 50.75 99 HIS A N 1
ATOM 794 C CA . HIS A 1 99 ? 14.348 39.040 39.440 1.00 50.75 99 HIS A CA 1
ATOM 795 C C . HIS A 1 99 ? 14.912 38.592 40.797 1.00 50.75 99 HIS A C 1
ATOM 797 O O . HIS A 1 99 ? 14.158 38.220 41.690 1.00 50.75 99 HIS A O 1
ATOM 803 N N . SER A 1 100 ? 16.236 38.605 40.955 1.00 46.19 100 SER A N 1
ATOM 804 C CA . SER A 1 100 ? 16.846 38.771 42.272 1.00 46.19 100 SER A CA 1
ATOM 805 C C . SER A 1 100 ? 16.961 40.271 42.524 1.00 46.19 100 SER A C 1
ATOM 807 O O . SER A 1 100 ? 17.773 40.961 41.911 1.00 46.19 100 SER A O 1
ATOM 809 N N . ARG A 1 101 ? 16.081 40.786 43.382 1.00 46.59 101 ARG A N 1
ATOM 810 C CA . ARG A 1 101 ? 16.280 42.073 44.048 1.00 46.59 101 ARG A CA 1
ATOM 811 C C . ARG A 1 101 ? 17.536 41.967 44.921 1.00 46.59 101 ARG A C 1
ATOM 813 O O . ARG A 1 101 ? 17.566 41.075 45.756 1.00 46.59 101 ARG A O 1
ATOM 820 N N . GLU A 1 102 ? 18.515 42.849 44.694 1.00 46.28 102 GLU A N 1
ATOM 821 C CA . GLU A 1 102 ? 19.188 43.729 45.682 1.00 46.28 102 GLU A CA 1
ATOM 822 C C . GLU A 1 102 ? 20.583 44.202 45.197 1.00 46.28 102 GLU A C 1
ATOM 824 O O . GLU A 1 102 ? 21.512 43.413 45.113 1.00 46.28 102 GLU A O 1
ATOM 829 N N . ASN A 1 103 ? 20.639 45.506 44.869 1.00 45.53 103 ASN A N 1
ATOM 830 C CA . ASN A 1 103 ? 21.701 46.537 44.945 1.00 45.53 103 ASN A CA 1
ATOM 831 C C . ASN A 1 103 ? 23.167 46.335 44.474 1.00 45.53 103 ASN A C 1
ATOM 833 O O . ASN A 1 103 ? 23.804 45.328 44.746 1.00 45.53 103 ASN A O 1
ATOM 837 N N . ASP A 1 104 ? 23.679 47.443 43.897 1.00 41.62 104 ASP A N 1
ATOM 838 C CA . ASP A 1 104 ? 25.070 47.855 43.594 1.00 41.62 104 ASP A CA 1
ATOM 839 C C . ASP A 1 104 ? 25.848 46.989 42.585 1.00 41.62 104 ASP A C 1
ATOM 841 O O . ASP A 1 104 ? 26.110 45.817 42.793 1.00 41.62 104 ASP A O 1
ATOM 845 N N . THR A 1 105 ? 26.331 47.478 41.440 1.00 47.66 105 THR A N 1
ATOM 846 C CA . THR A 1 105 ? 27.151 48.680 41.214 1.00 47.66 105 THR A CA 1
ATOM 847 C C . THR A 1 105 ? 27.135 48.999 39.706 1.00 47.66 105 THR A C 1
ATOM 849 O O . THR A 1 105 ? 26.925 48.101 38.889 1.00 47.66 105 THR A O 1
ATOM 852 N N . GLU A 1 106 ? 27.338 50.258 39.319 1.00 52.78 106 GLU A N 1
ATOM 853 C CA . GLU A 1 106 ? 27.301 50.705 37.921 1.00 52.78 106 GLU A CA 1
ATOM 854 C C . GLU A 1 106 ? 28.377 50.071 37.020 1.00 52.78 106 GLU A C 1
ATOM 856 O O . GLU A 1 106 ? 29.566 50.303 37.215 1.00 52.78 106 GLU A O 1
ATOM 861 N N . GLU A 1 107 ? 27.958 49.383 35.953 1.00 56.22 107 GLU A N 1
ATOM 862 C CA . GLU A 1 107 ? 28.713 49.314 34.694 1.00 56.22 107 GLU A CA 1
ATOM 863 C C . GLU A 1 107 ? 27.750 48.978 33.530 1.00 56.22 107 GLU A C 1
ATOM 865 O O . GLU A 1 107 ? 27.046 47.963 33.584 1.00 56.22 107 GLU A O 1
ATOM 870 N N . PRO A 1 108 ? 27.623 49.815 32.480 1.00 59.16 108 PRO A N 1
ATOM 871 C CA . PRO A 1 108 ? 26.690 49.530 31.395 1.00 59.16 108 PRO A CA 1
ATOM 872 C C . PRO A 1 108 ? 27.235 48.423 30.473 1.00 59.16 108 PRO A C 1
ATOM 874 O O . PRO A 1 108 ? 28.371 48.519 30.005 1.00 59.16 108 PRO A O 1
ATOM 877 N N . PRO A 1 109 ? 26.429 47.405 30.110 1.00 56.84 109 PRO A N 1
ATOM 878 C CA . PRO A 1 109 ? 26.872 46.366 29.190 1.00 56.84 109 PRO A CA 1
ATOM 879 C C . PRO A 1 109 ? 27.113 46.947 27.790 1.00 56.84 109 PRO A C 1
ATOM 881 O O . PRO A 1 109 ? 26.275 47.662 27.226 1.00 56.84 109 PRO A O 1
ATOM 884 N N . ALA A 1 110 ? 28.271 46.615 27.218 1.00 60.03 110 ALA A N 1
ATOM 885 C CA . ALA A 1 110 ? 28.698 47.044 25.894 1.00 60.03 110 ALA A CA 1
ATOM 886 C C . ALA A 1 110 ? 27.640 46.711 24.825 1.00 60.03 110 ALA A C 1
ATOM 888 O O . ALA A 1 110 ? 27.311 45.552 24.563 1.00 60.03 110 ALA A O 1
ATOM 889 N N . LYS A 1 111 ? 27.107 47.749 24.171 1.00 60.53 111 LYS A N 1
ATOM 890 C CA . LYS A 1 111 ? 26.193 47.613 23.031 1.00 60.53 111 LYS A CA 1
ATOM 891 C C . LYS A 1 111 ? 26.950 46.986 21.858 1.00 60.53 111 LYS A C 1
ATOM 893 O O . LYS A 1 111 ? 27.778 47.643 21.229 1.00 60.53 111 LYS A O 1
ATOM 898 N N . CYS A 1 112 ? 26.640 45.733 21.532 1.00 46.56 112 CYS A N 1
ATOM 899 C CA . CYS A 1 112 ? 27.131 45.097 20.314 1.00 46.56 112 CYS A CA 1
ATOM 900 C C . CYS A 1 112 ? 26.470 45.775 19.099 1.00 46.56 112 CYS A C 1
ATOM 902 O O . CYS A 1 112 ? 25.247 45.740 18.934 1.00 46.56 112 CYS A O 1
ATOM 904 N N . LYS A 1 113 ? 27.271 46.462 18.278 1.00 54.34 113 LYS A N 1
ATOM 905 C CA . LYS A 1 113 ? 26.814 47.179 17.080 1.00 54.34 113 LYS A CA 1
ATOM 906 C C . LYS A 1 113 ? 26.315 46.165 16.046 1.00 54.34 113 LYS A C 1
ATOM 908 O O . LYS A 1 113 ? 27.098 45.384 15.517 1.00 54.34 113 LYS A O 1
ATOM 913 N N . ARG A 1 114 ? 25.018 46.193 15.730 1.00 52.88 114 ARG A N 1
ATOM 914 C CA . ARG A 1 114 ? 24.459 45.464 14.584 1.00 52.88 114 ARG A CA 1
ATOM 915 C C . ARG A 1 114 ? 24.868 46.187 13.302 1.00 52.88 114 ARG A C 1
ATOM 917 O O . ARG A 1 114 ? 24.359 47.268 13.028 1.00 52.88 114 ARG A O 1
ATOM 924 N N . THR A 1 115 ? 25.749 45.596 12.504 1.00 51.25 1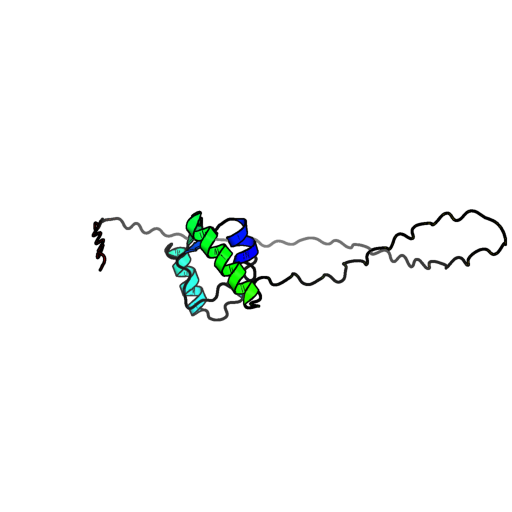15 THR A N 1
ATOM 925 C CA . THR A 1 115 ? 25.935 45.997 11.105 1.00 51.25 115 THR A CA 1
ATOM 926 C C . THR A 1 115 ? 24.843 45.330 10.271 1.00 51.25 115 THR A C 1
ATOM 928 O O . THR A 1 115 ? 24.976 44.206 9.799 1.00 51.25 115 THR A O 1
ATOM 931 N N . SER A 1 116 ? 23.697 45.994 10.124 1.00 50.84 116 SER A N 1
ATOM 932 C CA . SER A 1 116 ? 22.675 45.566 9.167 1.00 50.84 116 SER A CA 1
ATOM 933 C C . SER A 1 116 ? 23.086 46.007 7.763 1.00 50.84 116 SER A C 1
ATOM 935 O O . SER A 1 116 ? 22.776 47.121 7.344 1.00 50.84 116 SER A O 1
ATOM 937 N N . LEU A 1 117 ? 23.779 45.138 7.029 1.00 55.47 117 LEU A N 1
ATOM 938 C CA . LEU A 1 117 ? 23.890 45.267 5.577 1.00 55.47 117 LEU A CA 1
ATOM 939 C C . LEU A 1 117 ? 22.574 44.786 4.957 1.00 55.47 117 LEU A C 1
ATOM 941 O O . LEU A 1 117 ? 22.381 43.610 4.664 1.00 55.47 117 LEU A O 1
ATOM 945 N N . SER A 1 118 ? 21.639 45.725 4.823 1.00 50.09 118 SER A N 1
ATOM 946 C CA . SER A 1 118 ? 20.452 45.586 3.984 1.00 50.09 118 SER A CA 1
ATOM 947 C C . SER A 1 118 ? 20.900 45.580 2.526 1.00 50.09 118 SER A C 1
ATOM 949 O O . SER A 1 118 ? 21.313 46.617 2.012 1.00 50.09 118 SER A O 1
ATOM 951 N N . THR A 1 119 ? 20.814 44.436 1.850 1.00 52.09 119 THR A N 1
ATOM 952 C CA . THR A 1 119 ? 20.865 44.401 0.385 1.00 52.09 119 THR A CA 1
ATOM 953 C C . THR A 1 119 ? 19.446 44.219 -0.135 1.00 52.09 119 THR A C 1
ATOM 955 O O . THR A 1 119 ? 18.812 43.179 0.023 1.00 52.09 119 THR A O 1
ATOM 958 N N . SER A 1 120 ? 18.918 45.295 -0.706 1.00 45.62 120 SER A N 1
ATOM 959 C CA . SER A 1 120 ? 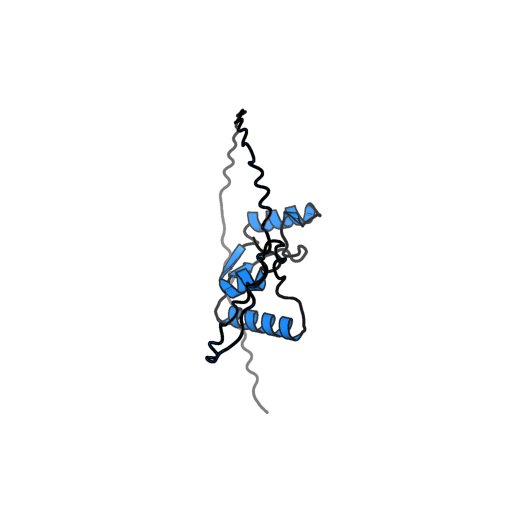17.674 45.319 -1.463 1.00 45.62 120 SER A CA 1
ATOM 960 C C . SER A 1 120 ? 17.833 44.471 -2.725 1.00 45.62 120 SER A C 1
ATOM 962 O O . SER A 1 120 ? 18.630 44.810 -3.598 1.00 45.62 120 SER A O 1
ATOM 964 N N . LYS A 1 121 ? 17.075 43.374 -2.834 1.00 52.78 121 LYS A N 1
ATOM 965 C CA . LYS A 1 121 ? 16.889 42.653 -4.099 1.00 52.78 121 LYS A CA 1
ATOM 966 C C . LYS A 1 121 ? 15.833 43.389 -4.921 1.00 52.78 121 LYS A C 1
ATOM 968 O O . LYS A 1 121 ? 14.664 43.414 -4.548 1.00 52.78 121 LYS A O 1
ATOM 973 N N . THR A 1 122 ? 16.256 43.985 -6.028 1.00 45.16 122 THR A N 1
ATOM 974 C CA . THR A 1 122 ? 15.379 44.414 -7.116 1.00 45.16 122 THR A CA 1
ATOM 975 C C . THR A 1 122 ? 14.823 43.174 -7.815 1.00 45.16 122 THR A C 1
ATOM 977 O O . THR A 1 122 ? 15.570 42.321 -8.291 1.00 45.16 122 THR A O 1
ATOM 980 N N . ALA A 1 123 ? 13.498 43.057 -7.832 1.00 43.75 123 ALA A N 1
ATOM 981 C CA . ALA A 1 123 ? 12.777 42.096 -8.649 1.00 43.75 123 ALA A CA 1
ATOM 982 C C . ALA A 1 123 ? 12.658 42.667 -10.067 1.00 43.75 123 ALA A C 1
ATOM 984 O O . ALA A 1 123 ? 12.059 43.725 -10.252 1.00 43.75 123 ALA A O 1
ATOM 985 N N . VAL A 1 124 ? 13.230 41.979 -11.054 1.00 40.69 124 VAL A N 1
ATOM 986 C CA . VAL A 1 124 ? 12.845 42.150 -12.457 1.00 40.69 124 VAL A CA 1
ATOM 987 C C . VAL A 1 124 ? 11.972 40.955 -12.803 1.00 40.69 124 VAL A C 1
ATOM 989 O O . VAL A 1 124 ? 12.429 39.815 -12.822 1.00 40.69 124 VAL A O 1
ATOM 992 N N . ILE A 1 125 ? 10.692 41.257 -12.979 1.00 46.97 125 ILE A N 1
ATOM 993 C CA . ILE A 1 125 ? 9.665 40.397 -13.549 1.00 46.97 125 ILE A CA 1
ATOM 994 C C . ILE A 1 125 ? 9.748 40.586 -15.064 1.00 46.97 125 ILE A C 1
ATOM 996 O O . ILE A 1 125 ? 9.679 41.722 -15.530 1.00 46.97 125 ILE A O 1
ATOM 1000 N N . VAL A 1 126 ? 9.865 39.493 -15.815 1.00 43.81 126 VAL A N 1
ATOM 1001 C CA . VAL A 1 126 ? 9.425 39.425 -17.215 1.00 43.81 126 VAL A CA 1
ATOM 1002 C C . VAL A 1 126 ? 8.596 38.142 -17.346 1.00 43.81 126 VAL A C 1
ATOM 1004 O O . VAL A 1 126 ? 9.118 37.078 -17.000 1.00 43.81 126 VAL A O 1
ATOM 1007 N N . PRO A 1 127 ? 7.313 38.236 -17.736 1.00 45.44 127 PRO A N 1
ATOM 1008 C CA . PRO A 1 127 ? 6.440 37.089 -17.947 1.00 45.44 127 PRO A CA 1
ATOM 1009 C C . PRO A 1 127 ? 6.500 36.574 -19.397 1.00 45.44 127 PRO A C 1
ATOM 1011 O O . PRO A 1 127 ? 6.736 37.358 -20.310 1.00 45.44 127 PRO A O 1
ATOM 1014 N N . GLU A 1 128 ? 6.264 35.259 -19.511 1.00 48.34 128 GLU A N 1
ATOM 1015 C CA . GLU A 1 128 ? 5.337 34.604 -20.457 1.00 48.34 128 GLU A CA 1
ATOM 1016 C C . GLU A 1 128 ? 5.607 34.726 -21.963 1.00 48.34 128 GLU A C 1
ATOM 1018 O O . GLU A 1 128 ? 5.516 35.814 -22.508 1.00 48.34 128 GLU A O 1
ATOM 1023 N N . GLU A 1 129 ? 5.819 33.580 -22.628 1.00 43.38 129 GLU A N 1
ATOM 1024 C CA . GLU A 1 129 ? 5.177 33.295 -23.920 1.00 43.38 129 GLU A CA 1
ATOM 1025 C C . GLU A 1 129 ? 4.789 31.806 -23.993 1.00 43.38 129 GLU A C 1
ATOM 1027 O O . GLU A 1 129 ? 5.620 30.906 -23.829 1.00 43.38 129 GLU A O 1
ATOM 1032 N N . ASP A 1 130 ? 3.485 31.613 -24.182 1.00 47.88 130 ASP A N 1
ATOM 1033 C CA . ASP A 1 130 ? 2.732 30.403 -24.505 1.00 47.88 130 ASP A CA 1
ATOM 1034 C C . ASP A 1 130 ? 3.189 29.745 -25.806 1.00 47.88 130 ASP A C 1
ATOM 1036 O O . ASP A 1 130 ? 3.556 30.476 -26.721 1.00 47.88 130 ASP A O 1
ATOM 1040 N N . GLN A 1 131 ? 3.023 28.418 -25.937 1.00 43.81 131 GLN A N 1
ATOM 1041 C CA . GLN A 1 131 ? 2.534 27.805 -27.185 1.00 43.81 131 GLN A CA 1
ATOM 1042 C C . GLN A 1 131 ? 1.668 26.567 -26.892 1.00 43.81 131 GLN A C 1
ATOM 1044 O O . GLN A 1 131 ? 2.137 25.561 -26.355 1.00 43.81 131 GLN A O 1
ATOM 1049 N N . ASP A 1 132 ? 0.395 26.733 -27.252 1.00 45.00 132 ASP A N 1
ATOM 1050 C CA . ASP A 1 132 ? -0.659 25.747 -27.486 1.00 45.00 132 ASP A CA 1
ATOM 1051 C C . ASP A 1 132 ? -0.334 24.788 -28.652 1.00 45.00 132 ASP A C 1
ATOM 1053 O O . ASP A 1 132 ? 0.665 24.961 -29.348 1.00 45.00 132 ASP A O 1
ATOM 1057 N N . GLU A 1 133 ? -1.281 23.867 -28.893 1.00 49.47 133 GLU A N 1
ATOM 1058 C CA . GLU A 1 133 ? -1.545 23.060 -30.103 1.00 49.47 133 GLU A CA 1
ATOM 1059 C C . GLU A 1 133 ? -1.190 21.565 -29.971 1.00 49.47 133 GLU A C 1
ATOM 1061 O O . GLU A 1 133 ? -0.082 21.208 -29.590 1.00 49.47 133 GLU A O 1
ATOM 1066 N N . ASN A 1 134 ? -2.012 20.584 -30.353 1.00 44.28 134 ASN A N 1
ATOM 1067 C CA . ASN A 1 134 ? -3.443 20.433 -30.646 1.00 44.28 134 ASN A CA 1
ATOM 1068 C C . ASN A 1 134 ? -3.642 18.949 -31.061 1.00 44.28 134 ASN A C 1
ATOM 1070 O O . ASN A 1 134 ? -2.667 18.295 -31.435 1.00 44.28 134 ASN A O 1
ATOM 1074 N N . ASN A 1 135 ? -4.905 18.507 -31.109 1.00 46.34 135 ASN A N 1
ATOM 1075 C CA . ASN A 1 135 ? -5.466 17.402 -31.921 1.00 46.34 135 ASN A CA 1
ATOM 1076 C C . ASN A 1 135 ? -5.273 15.962 -31.405 1.00 46.34 135 ASN A C 1
ATOM 1078 O O . ASN A 1 135 ? -4.161 15.492 -31.184 1.00 46.34 135 ASN A O 1
ATOM 1082 N N . ASP A 1 136 ? -6.368 15.313 -30.991 1.00 42.25 136 ASP A N 1
ATOM 1083 C CA . ASP A 1 136 ? -7.361 14.573 -31.813 1.00 42.25 136 ASP A CA 1
ATOM 1084 C C . ASP A 1 136 ? -6.784 13.232 -32.282 1.00 42.25 136 ASP A C 1
ATOM 1086 O O . ASP A 1 136 ? -5.789 13.208 -32.998 1.00 42.25 136 ASP A O 1
ATOM 1090 N N . ASP A 1 137 ? -7.373 12.107 -31.873 1.00 42.78 137 ASP A N 1
ATOM 1091 C CA . ASP A 1 137 ? -8.313 11.384 -32.740 1.00 42.78 137 ASP A CA 1
ATOM 1092 C C . ASP A 1 137 ? -8.869 10.129 -32.039 1.00 42.78 137 ASP A C 1
ATOM 1094 O O . ASP A 1 137 ? -8.319 9.616 -31.061 1.00 42.78 137 ASP A O 1
ATOM 1098 N N . GLU A 1 138 ? -10.014 9.706 -32.546 1.00 50.91 138 GLU A N 1
ATOM 1099 C CA . GLU A 1 138 ? -10.944 8.691 -32.074 1.00 50.91 138 GLU A CA 1
ATOM 1100 C C . GLU A 1 138 ? -10.383 7.248 -32.087 1.00 50.91 138 GLU A C 1
ATOM 1102 O O . GLU A 1 138 ? -9.437 6.926 -32.796 1.00 50.91 138 GLU A O 1
ATOM 1107 N N . GLU A 1 139 ? -10.983 6.327 -31.322 1.00 50.69 139 GLU A N 1
ATOM 1108 C CA . GLU A 1 139 ? -11.891 5.335 -31.922 1.00 50.69 139 GLU A CA 1
ATOM 1109 C C . GLU A 1 139 ? -12.491 4.344 -30.907 1.00 50.69 139 GLU A C 1
ATOM 1111 O O . GLU A 1 139 ? -11.928 3.953 -29.884 1.00 50.69 139 GLU A O 1
ATOM 1116 N N . ASN A 1 140 ? -13.720 4.004 -31.261 1.00 47.28 140 ASN A N 1
ATOM 1117 C CA . ASN A 1 140 ? -14.741 3.190 -30.639 1.00 47.28 140 ASN A CA 1
ATOM 1118 C C . ASN A 1 140 ? -14.552 1.705 -30.991 1.00 47.28 140 ASN A C 1
ATOM 1120 O O . ASN A 1 140 ? -14.441 1.401 -32.172 1.00 47.28 140 ASN A O 1
ATOM 1124 N N . VAL A 1 141 ? -14.633 0.779 -30.024 1.00 50.53 141 VAL A N 1
ATOM 1125 C CA . VAL A 1 141 ? -15.051 -0.612 -30.298 1.00 50.53 141 VAL A CA 1
ATOM 1126 C C . VAL A 1 141 ? -15.883 -1.149 -29.131 1.00 50.53 141 VAL A C 1
ATOM 1128 O O . VAL A 1 141 ? -15.387 -1.377 -28.027 1.00 50.53 141 VAL A O 1
ATOM 1131 N N . GLU A 1 142 ? -17.166 -1.347 -29.422 1.00 47.88 142 GLU A N 1
ATOM 1132 C CA . GLU A 1 142 ? -18.147 -2.129 -28.672 1.00 47.88 142 GLU A CA 1
ATOM 1133 C C . GLU A 1 142 ? -17.757 -3.618 -28.618 1.00 47.88 142 GLU A C 1
ATOM 1135 O O . GLU A 1 142 ? -17.202 -4.167 -29.570 1.00 47.88 142 GLU A O 1
ATOM 1140 N N . GLY A 1 143 ? -18.103 -4.302 -27.527 1.00 43.28 143 GLY A N 1
ATOM 1141 C CA . GLY A 1 143 ? -17.935 -5.749 -27.403 1.00 43.28 143 GLY A CA 1
ATOM 1142 C C . GLY A 1 143 ? -18.642 -6.290 -26.168 1.00 43.28 143 GLY A C 1
ATOM 1143 O O . GLY A 1 143 ? -18.089 -6.293 -25.074 1.00 43.28 143 GLY A O 1
ATOM 1144 N N . GLU A 1 144 ? -19.891 -6.690 -26.364 1.00 49.78 144 GLU A N 1
ATOM 1145 C CA . GLU A 1 144 ? -20.807 -7.259 -25.381 1.00 49.78 144 GLU A CA 1
ATOM 1146 C C . GLU A 1 144 ? -20.397 -8.674 -24.896 1.00 49.78 144 GLU A C 1
ATOM 1148 O O . GLU A 1 144 ? -19.836 -9.462 -25.653 1.00 49.78 144 GLU A O 1
ATOM 1153 N N . ASN A 1 145 ? -20.872 -9.009 -23.685 1.00 43.12 145 ASN A N 1
ATOM 1154 C CA . ASN A 1 145 ? -21.643 -10.223 -23.340 1.00 43.12 145 ASN A CA 1
ATOM 1155 C C . ASN A 1 145 ? -21.016 -11.374 -22.504 1.00 43.12 145 ASN A C 1
ATOM 1157 O 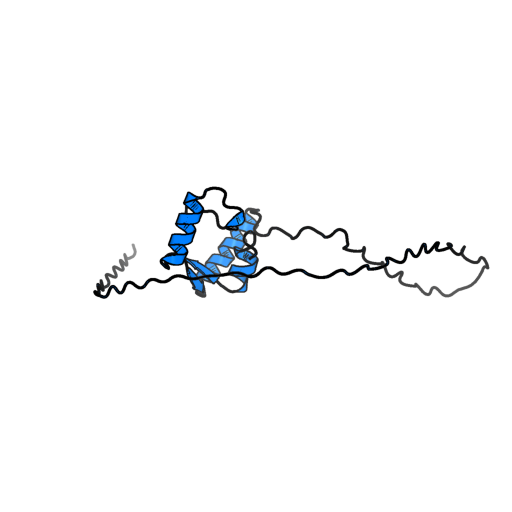O . ASN A 1 145 ? -20.023 -11.964 -22.911 1.00 43.12 145 ASN A O 1
ATOM 1161 N N . MET A 1 146 ? -21.760 -11.719 -21.424 1.00 42.81 146 MET A N 1
ATOM 1162 C CA . MET A 1 146 ? -21.996 -13.027 -20.745 1.00 42.81 146 MET A CA 1
ATOM 1163 C C . MET A 1 146 ? -20.773 -13.824 -20.218 1.00 42.81 146 MET A C 1
ATOM 1165 O O . MET A 1 146 ? -19.730 -13.862 -20.841 1.00 42.81 146 MET A O 1
ATOM 1169 N N . GLU A 1 147 ? -20.779 -14.514 -19.075 1.00 46.41 147 GLU A N 1
ATOM 1170 C CA . GLU A 1 147 ? -21.852 -15.110 -18.275 1.00 46.41 147 GLU A CA 1
ATOM 1171 C C . GLU A 1 147 ? -21.309 -15.473 -16.873 1.00 46.41 147 GLU A C 1
ATOM 1173 O O . GLU A 1 147 ? -20.103 -15.477 -16.623 1.00 46.41 147 GLU A O 1
ATOM 1178 N N . GLU A 1 148 ? -22.242 -15.731 -15.968 1.00 52.09 148 GLU A N 1
ATOM 1179 C CA . GLU A 1 148 ? -22.097 -16.157 -14.579 1.00 52.09 148 GLU A CA 1
ATOM 1180 C C . GLU A 1 148 ? -21.328 -17.480 -14.421 1.00 52.09 148 GLU A C 1
ATOM 1182 O O . GLU A 1 148 ? -21.556 -18.415 -15.179 1.00 52.09 148 GLU A O 1
ATOM 1187 N N . GLU A 1 149 ? -20.552 -17.628 -13.343 1.00 52.44 149 GLU A N 1
ATOM 1188 C CA . GLU A 1 149 ? -20.525 -18.920 -12.649 1.00 52.44 149 GLU A CA 1
ATOM 1189 C C . GLU A 1 149 ? -20.294 -18.724 -11.146 1.00 52.44 149 GLU A C 1
ATOM 1191 O O . GLU A 1 149 ? -19.238 -18.310 -10.665 1.00 52.44 149 GLU A O 1
ATOM 1196 N N . ASN A 1 150 ? -21.385 -18.962 -10.426 1.00 46.41 150 ASN A N 1
ATOM 1197 C CA . ASN A 1 150 ? -21.497 -19.089 -8.989 1.00 46.41 150 ASN A CA 1
ATOM 1198 C C . ASN A 1 150 ? -21.087 -20.527 -8.638 1.00 46.41 150 ASN A C 1
ATOM 1200 O O . ASN A 1 150 ? -21.696 -21.457 -9.163 1.00 46.41 150 ASN A O 1
ATOM 1204 N N . VAL A 1 151 ? -20.089 -20.722 -7.775 1.00 56.69 151 VAL A N 1
ATOM 1205 C CA . VAL A 1 151 ? -19.826 -22.038 -7.174 1.00 56.69 151 VAL A CA 1
ATOM 1206 C C . VAL A 1 151 ? -19.852 -21.894 -5.657 1.00 56.69 151 VAL A C 1
ATOM 1208 O O . VAL A 1 151 ? -19.014 -21.229 -5.047 1.00 56.69 151 VAL A O 1
ATOM 1211 N N . GLU A 1 152 ? -20.913 -22.493 -5.130 1.00 54.47 152 GLU A N 1
ATOM 1212 C CA . GLU A 1 152 ? -21.293 -22.770 -3.747 1.00 54.47 152 GLU A CA 1
ATOM 1213 C C . GLU A 1 152 ? -20.153 -23.474 -2.979 1.00 54.47 152 GLU A C 1
ATOM 1215 O O . GLU A 1 152 ? -19.381 -24.237 -3.553 1.00 54.47 152 GLU A O 1
ATOM 1220 N N . GLU A 1 153 ? -19.865 -23.013 -1.755 1.00 55.50 153 GLU A N 1
ATOM 1221 C CA . GLU A 1 153 ? -20.012 -23.784 -0.499 1.00 55.50 153 GLU A CA 1
ATOM 1222 C C . GLU A 1 153 ? -19.497 -25.227 -0.559 1.00 55.50 153 GLU A C 1
ATOM 1224 O O . GLU A 1 153 ? -20.140 -26.042 -1.194 1.00 55.50 153 GLU A O 1
ATOM 1229 N N . GLU A 1 154 ? -18.461 -25.557 0.228 1.00 57.03 154 GLU A N 1
ATOM 1230 C CA . GLU A 1 154 ? -18.544 -26.673 1.187 1.00 57.03 154 GLU A CA 1
ATOM 1231 C C . GLU A 1 154 ? -17.758 -26.315 2.465 1.00 57.03 154 GLU A C 1
ATOM 1233 O O . GLU A 1 154 ? -16.573 -25.971 2.448 1.00 57.03 154 GLU A O 1
ATOM 1238 N N . ASP A 1 155 ? -18.513 -26.317 3.559 1.00 57.28 155 ASP A N 1
ATOM 1239 C CA . ASP A 1 155 ? -18.141 -26.189 4.962 1.00 57.28 155 ASP A CA 1
ATOM 1240 C C . ASP A 1 155 ? -17.877 -27.605 5.491 1.00 57.28 155 ASP A C 1
ATOM 1242 O O . ASP A 1 155 ? -18.807 -28.403 5.579 1.00 57.28 155 ASP A O 1
ATOM 1246 N N . GLU A 1 156 ? -16.630 -27.935 5.827 1.00 61.34 156 GLU A N 1
ATOM 1247 C CA . GLU A 1 156 ? -16.321 -29.136 6.610 1.00 61.34 156 GLU A CA 1
ATOM 1248 C C . GLU A 1 156 ? -15.651 -28.721 7.920 1.00 61.34 156 GLU A C 1
ATOM 1250 O O . GLU A 1 156 ? -14.434 -28.547 8.034 1.00 61.34 156 GLU A O 1
ATOM 1255 N N . GLY A 1 157 ? -16.505 -28.515 8.923 1.00 54.62 157 GLY A N 1
ATOM 1256 C CA . GLY A 1 157 ? -16.129 -28.559 10.323 1.00 54.62 157 GLY A CA 1
ATOM 1257 C C . GLY A 1 157 ? -15.902 -30.004 10.755 1.00 54.62 157 GLY A C 1
ATOM 1258 O O . GLY A 1 157 ? -16.850 -30.778 10.867 1.00 54.62 157 GLY A O 1
ATOM 1259 N N . GLU A 1 158 ? -14.654 -30.347 11.053 1.00 59.81 158 GLU A N 1
ATOM 1260 C CA . GLU A 1 158 ? -14.322 -31.544 11.821 1.00 59.81 158 GLU A CA 1
ATOM 1261 C C . GLU A 1 158 ? -13.978 -31.131 13.258 1.00 59.81 158 GLU A C 1
ATOM 1263 O O . GLU A 1 158 ? -12.862 -30.715 13.578 1.00 59.81 158 GLU A O 1
ATOM 1268 N N . ASP A 1 159 ? -14.995 -31.220 14.118 1.00 60.41 159 ASP A N 1
ATOM 1269 C CA . ASP A 1 159 ? -14.845 -31.386 15.559 1.00 60.41 159 ASP A CA 1
ATOM 1270 C C . ASP A 1 159 ? -14.399 -32.837 15.820 1.00 60.41 159 ASP A C 1
ATOM 1272 O O . ASP A 1 159 ? -15.193 -33.762 15.640 1.00 60.41 159 ASP A O 1
ATOM 1276 N N . GLU A 1 160 ? -13.165 -33.056 16.286 1.00 70.00 160 GLU A N 1
ATOM 1277 C CA . GLU A 1 160 ? -12.794 -34.322 16.930 1.00 70.00 160 GLU A CA 1
ATOM 1278 C C . GLU A 1 160 ? -12.563 -34.147 18.435 1.00 70.00 160 GLU A C 1
ATOM 1280 O O . GLU A 1 160 ? -11.890 -33.233 18.915 1.00 70.00 160 GLU A O 1
ATOM 1285 N N . LEU A 1 161 ? -13.231 -35.059 19.135 1.00 68.00 161 LEU A N 1
ATOM 1286 C CA . LEU A 1 161 ? -13.513 -35.167 20.555 1.00 68.00 161 LEU A CA 1
ATOM 1287 C C . LEU A 1 161 ? -12.324 -35.679 21.382 1.00 68.00 161 LEU A C 1
ATOM 1289 O O . LEU A 1 161 ? -11.408 -36.320 20.876 1.00 68.00 161 LEU A O 1
ATOM 1293 N N . ASP A 1 162 ? -12.431 -35.407 22.683 1.00 64.44 162 ASP A N 1
ATOM 1294 C CA . ASP A 1 162 ? -11.583 -35.843 23.795 1.00 64.44 162 ASP A CA 1
ATOM 1295 C C . ASP A 1 162 ? -11.213 -37.340 23.808 1.00 64.44 162 ASP A C 1
ATOM 1297 O O . ASP A 1 162 ? -12.056 -38.195 23.538 1.00 64.44 162 ASP A O 1
ATOM 1301 N N . GLU A 1 163 ? -10.008 -37.635 24.319 1.00 64.19 163 GLU A N 1
ATOM 1302 C CA . GLU A 1 163 ? -9.777 -38.644 25.374 1.00 64.19 163 GLU A CA 1
ATOM 1303 C C . GLU A 1 163 ? -8.516 -38.334 26.206 1.00 64.19 163 GLU A C 1
ATOM 1305 O O . GLU A 1 163 ? -7.463 -37.983 25.620 1.00 64.19 163 GLU A O 1
#

Foldseek 3Di:
DPQLLCLPPPCLVQQKDKAQQDPVDRSDDLVPDPDVVNNVVRVCCVVVVSIDMDHHDPVRSVVSVVVVVVCVVVVNCNDDDDDDDPPPPDDPPDPPPPPPDDDDDDDDPDDDDDPPPDDDDDDDDDDDDDDDDDDDDDDDDDDDDDDDDDDDDDDDDDDDDDD

Sequence (163 aa):
MNYPNFRTKISAKYKVKIIGWPIDVPLVSPRDITDPSKLDTLYDAWRSGSAYWSTMDKQEYKRFIQQLDNDKAAGLQIEIPRKGRSDIGGTHQKATAKHSRENDTEEPPAKCKRTSLSTSKTAVIVPEEDQDENNDDEENVEGENMEEENVEEEDEGEDELDE